Protein AF-A0A318ZBT2-F1 (afdb_monomer)

Solvent-accessible surface area (backbone atoms only — not comparable to full-atom values): 9844 Å² total; per-residue (Å²): 135,83,89,70,75,55,69,69,56,47,63,70,41,40,68,59,50,53,57,55,70,72,46,83,76,65,60,88,89,43,59,66,60,46,39,53,53,51,49,55,52,48,52,58,61,49,65,76,51,70,84,50,87,58,44,45,76,49,80,44,81,42,80,44,98,86,73,50,76,43,83,36,72,24,76,44,58,65,90,58,78,80,76,60,92,91,67,92,66,63,56,68,67,81,65,66,85,90,71,41,87,54,72,72,74,44,46,52,65,76,44,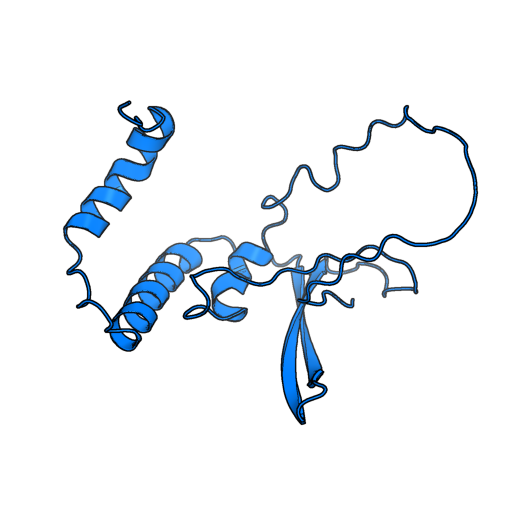44,75,75,80,52,65,63,82,82,68,67,78,71,95,78,76,80,76,90,79,83,79,95,72,87,84,88,82,90,73,80,34,63,36,59,118

Nearest PDB structures (foldseek):
  6z69-assembly1_A  TM=6.947E-01  e=4.193E-02  Pseudonocardia thermophila
  4j7a-assembly2_C  TM=6.556E-01  e=9.688E-02  uncultured bacterium
  5iq2-assembly2_C  TM=6.607E-01  e=1.175E-01  uncultured bacterium
  8cll-assembly1_F  TM=4.446E-01  e=3.139E+00  Homo sapiens
  1pu1-assembly1_A  TM=2.396E-01  e=8.116E-01  Methanothermobacter thermautotrophicus

Sequence (147 aa):
MHLRFDPEYAEAAGPIMERLAETPKPKVHDISARREGITYICESLFAELPTVPSVEKEEYEFQSYDGYTISIKRFFKKNSESPGPGRPAILHAHGRGMIQGTVDLYSKCLSIPDQYPDLFSGIPAGSRVSAPDSSRRLLCWVAVAIY

Radius of gyration: 20.21 Å; Cα contacts (8 Å, |Δi|>4): 108; chains: 1; bounding box: 57×39×52 Å

Structure (mmCIF, N/CA/C/O backbone):
data_AF-A0A318ZBT2-F1
#
_entry.id   AF-A0A318ZBT2-F1
#
loop_
_atom_site.group_PDB
_atom_site.id
_atom_site.type_symbol
_atom_site.label_atom_id
_atom_site.label_alt_id
_atom_site.label_comp_id
_atom_site.label_asym_id
_atom_site.label_entity_id
_atom_site.label_seq_id
_atom_site.pdbx_PDB_ins_code
_atom_site.Cartn_x
_atom_site.Cartn_y
_atom_site.Cartn_z
_atom_site.occupancy
_atom_site.B_iso_or_equiv
_atom_site.auth_seq_id
_atom_site.auth_comp_id
_atom_site.auth_asym_id
_atom_site.auth_atom_id
_atom_site.pdbx_PDB_model_num
ATOM 1 N N . MET A 1 1 ? -6.235 1.789 -34.540 1.00 45.19 1 MET A N 1
ATOM 2 C CA . MET A 1 1 ? -6.668 2.819 -33.573 1.00 45.19 1 MET A CA 1
ATOM 3 C C . MET A 1 1 ? -5.476 3.087 -32.664 1.00 45.19 1 MET A C 1
ATOM 5 O O . MET A 1 1 ? -5.112 2.199 -31.907 1.00 45.19 1 MET A O 1
ATOM 9 N N . HIS A 1 2 ? -4.774 4.210 -32.833 1.00 68.12 2 HIS A N 1
ATOM 10 C CA . HIS A 1 2 ? -3.609 4.516 -31.996 1.00 68.12 2 HIS A CA 1
ATOM 11 C C . HIS A 1 2 ? -4.092 5.270 -30.766 1.00 68.12 2 HIS A C 1
ATOM 13 O O . HIS A 1 2 ? -4.509 6.420 -30.879 1.00 68.12 2 HIS A O 1
ATOM 19 N N . LEU A 1 3 ? -4.066 4.603 -29.615 1.00 86.94 3 LEU A N 1
ATOM 20 C CA . LEU A 1 3 ? -4.229 5.278 -28.336 1.00 86.94 3 LEU A CA 1
ATOM 21 C C . LEU A 1 3 ? -3.044 6.238 -28.181 1.00 86.94 3 LEU A C 1
ATOM 23 O O . LEU A 1 3 ? -1.891 5.820 -28.303 1.00 86.94 3 LEU A O 1
ATOM 27 N N . ARG A 1 4 ? -3.335 7.525 -27.999 1.00 86.75 4 ARG A N 1
ATOM 28 C CA . ARG A 1 4 ? -2.338 8.554 -27.696 1.00 86.75 4 ARG A CA 1
ATOM 29 C C . ARG A 1 4 ? -2.514 8.965 -26.247 1.00 86.75 4 ARG A C 1
ATOM 31 O O . ARG A 1 4 ? -3.641 8.984 -25.754 1.00 86.75 4 ARG A O 1
ATOM 38 N N . PHE A 1 5 ? -1.405 9.274 -25.587 1.00 89.44 5 PHE A N 1
ATOM 39 C CA . PHE A 1 5 ? -1.472 9.926 -24.291 1.00 89.44 5 PHE A CA 1
ATOM 40 C C . PHE A 1 5 ? -2.113 11.301 -24.437 1.00 89.44 5 PHE A C 1
ATOM 42 O O . PHE A 1 5 ? -1.975 11.956 -25.475 1.00 89.44 5 PHE A O 1
ATOM 49 N N . ASP A 1 6 ? -2.803 11.711 -23.381 1.00 94.31 6 ASP A N 1
ATOM 50 C CA . ASP A 1 6 ? -3.150 13.108 -23.200 1.00 94.31 6 ASP A CA 1
ATOM 51 C C . ASP A 1 6 ? -1.854 13.955 -23.177 1.00 94.31 6 ASP A C 1
ATOM 53 O O . ASP A 1 6 ? -0.872 13.506 -22.574 1.00 94.31 6 ASP A O 1
ATOM 57 N N . PRO A 1 7 ? -1.795 15.116 -23.857 1.00 92.75 7 PRO A N 1
ATOM 58 C CA . PRO A 1 7 ? -0.576 15.919 -23.930 1.00 92.75 7 PRO A CA 1
ATOM 59 C C . PRO A 1 7 ? -0.045 16.370 -22.566 1.00 92.75 7 PRO A C 1
ATOM 61 O O . PRO A 1 7 ? 1.162 16.292 -22.347 1.00 92.75 7 PRO A O 1
ATOM 64 N N . GLU A 1 8 ? -0.923 16.777 -21.644 1.00 94.38 8 GLU A N 1
ATOM 65 C CA . GLU A 1 8 ? -0.522 17.232 -20.307 1.00 94.38 8 GLU A CA 1
ATOM 66 C C . GLU A 1 8 ? 0.022 16.057 -19.490 1.00 94.38 8 GLU A C 1
ATOM 68 O O . GLU A 1 8 ? 1.060 16.159 -18.834 1.00 94.38 8 GLU A O 1
ATOM 73 N N . TYR A 1 9 ? -0.628 14.893 -19.597 1.00 91.44 9 TYR A N 1
ATOM 74 C CA . TYR A 1 9 ? -0.115 13.667 -18.992 1.00 91.44 9 TYR A CA 1
ATOM 75 C C . TYR A 1 9 ? 1.247 13.268 -19.571 1.00 91.44 9 TYR A C 1
ATOM 77 O O . TYR A 1 9 ? 2.134 12.871 -18.821 1.00 91.44 9 TYR A O 1
ATOM 85 N N . ALA A 1 10 ? 1.425 13.348 -20.891 1.00 90.38 10 ALA A N 1
ATOM 86 C CA . ALA A 1 10 ? 2.670 12.964 -21.550 1.00 90.38 10 ALA A CA 1
ATOM 87 C C . ALA A 1 10 ? 3.847 13.847 -21.111 1.00 90.38 10 ALA A C 1
ATOM 89 O O . ALA A 1 10 ? 4.931 13.323 -20.858 1.00 90.38 10 ALA A O 1
ATOM 90 N N . GLU A 1 11 ? 3.622 15.156 -20.983 1.00 93.44 11 GLU A N 1
ATOM 91 C CA . GLU A 1 11 ? 4.615 16.106 -20.478 1.00 93.44 11 GLU A CA 1
ATOM 92 C C . GLU A 1 11 ? 4.967 15.817 -19.012 1.00 93.44 11 GLU A C 1
ATOM 94 O O . GLU A 1 11 ? 6.141 15.650 -18.678 1.00 93.44 11 GLU A O 1
ATOM 99 N N . ALA A 1 12 ? 3.960 15.654 -18.149 1.00 90.12 12 ALA A N 1
ATOM 100 C CA . ALA A 1 12 ? 4.171 15.396 -16.725 1.00 90.12 12 ALA A CA 1
ATOM 101 C C . ALA A 1 12 ? 4.811 14.022 -16.446 1.00 90.12 12 ALA A C 1
ATOM 103 O O . ALA A 1 12 ? 5.641 13.881 -15.547 1.00 90.12 12 ALA A O 1
ATOM 104 N N . ALA A 1 13 ? 4.432 12.992 -17.206 1.00 88.12 13 ALA A N 1
ATOM 105 C CA . ALA A 1 13 ? 4.922 11.630 -17.025 1.00 88.12 13 ALA A CA 1
ATOM 106 C C . ALA A 1 13 ? 6.264 11.370 -17.724 1.00 88.12 13 ALA A C 1
ATOM 108 O O . ALA A 1 13 ? 6.905 10.367 -17.408 1.00 88.12 13 ALA A O 1
ATOM 109 N N . GLY A 1 14 ? 6.698 12.240 -18.644 1.00 89.19 14 GLY A N 1
ATOM 110 C CA . GLY A 1 14 ? 7.926 12.088 -19.432 1.00 89.19 14 GLY A CA 1
ATOM 111 C C . GLY A 1 14 ? 9.149 11.686 -18.596 1.00 89.19 14 GLY A C 1
ATOM 112 O O . GLY A 1 14 ? 9.682 10.596 -18.821 1.00 89.19 14 GLY A O 1
ATOM 113 N N . PRO A 1 15 ? 9.527 12.458 -17.558 1.00 86.94 15 PRO A N 1
ATOM 114 C CA . PRO A 1 15 ? 10.686 12.139 -16.718 1.00 86.94 15 PRO A CA 1
ATOM 115 C C . PRO A 1 15 ? 10.576 10.781 -16.009 1.00 86.94 15 PRO A C 1
ATOM 117 O O . PRO A 1 15 ? 11.554 10.045 -15.866 1.00 86.94 15 PRO A O 1
ATOM 120 N N . ILE A 1 16 ? 9.367 10.417 -15.571 1.00 84.19 16 ILE A N 1
ATOM 121 C CA . ILE A 1 16 ? 9.111 9.132 -14.909 1.00 84.19 16 ILE A CA 1
ATOM 122 C C . ILE A 1 16 ? 9.230 7.990 -15.924 1.00 84.19 16 ILE A C 1
ATOM 124 O O . ILE A 1 16 ? 9.818 6.953 -15.620 1.00 84.19 16 ILE A O 1
ATOM 128 N N . MET A 1 17 ? 8.696 8.170 -17.134 1.00 86.00 17 MET A N 1
ATOM 129 C CA . MET A 1 17 ? 8.759 7.172 -18.200 1.00 86.00 17 MET A CA 1
ATOM 130 C C . MET A 1 17 ? 10.189 6.934 -18.688 1.00 86.00 17 MET A C 1
ATOM 132 O O . MET A 1 17 ? 10.554 5.778 -18.892 1.00 86.00 17 MET A O 1
ATOM 136 N N . GLU A 1 18 ? 11.004 7.983 -18.820 1.00 88.62 18 GLU A N 1
ATOM 137 C CA . GLU A 1 18 ? 12.428 7.869 -19.165 1.00 88.62 18 GLU A CA 1
ATOM 138 C C . GLU A 1 18 ? 13.181 7.045 -18.117 1.00 88.62 18 GLU A C 1
ATOM 140 O O . GLU A 1 18 ? 13.787 6.021 -18.441 1.00 88.62 18 GLU A O 1
ATOM 145 N N . ARG A 1 19 ? 13.029 7.391 -16.833 1.00 84.62 19 ARG A N 1
ATOM 146 C CA . ARG A 1 19 ? 13.654 6.646 -15.731 1.00 84.62 19 ARG A CA 1
ATOM 147 C C . ARG A 1 19 ? 13.196 5.183 -15.673 1.00 84.62 19 ARG A C 1
ATOM 149 O O . ARG A 1 19 ? 13.985 4.278 -15.390 1.00 84.62 19 ARG A O 1
ATOM 156 N N . LEU A 1 20 ? 11.916 4.920 -15.943 1.00 83.62 20 LEU A N 1
ATOM 157 C CA . LEU A 1 20 ? 11.379 3.558 -16.005 1.00 83.62 20 LEU A CA 1
ATOM 158 C C . LEU A 1 20 ? 11.891 2.777 -17.223 1.00 83.62 20 LEU A C 1
ATOM 160 O O . LEU A 1 20 ? 12.029 1.557 -17.131 1.00 83.62 20 LEU A O 1
ATOM 164 N N . ALA A 1 21 ? 12.171 3.442 -18.345 1.00 87.56 21 ALA A N 1
ATOM 165 C CA . ALA A 1 21 ? 12.722 2.806 -19.539 1.00 87.56 21 ALA A CA 1
ATOM 166 C C . ALA A 1 21 ? 14.169 2.333 -19.327 1.00 87.56 21 ALA A C 1
ATOM 168 O O . ALA A 1 21 ? 14.541 1.278 -19.840 1.00 87.56 21 ALA A O 1
ATOM 169 N N . GLU A 1 22 ? 14.949 3.070 -18.534 1.00 88.44 22 GL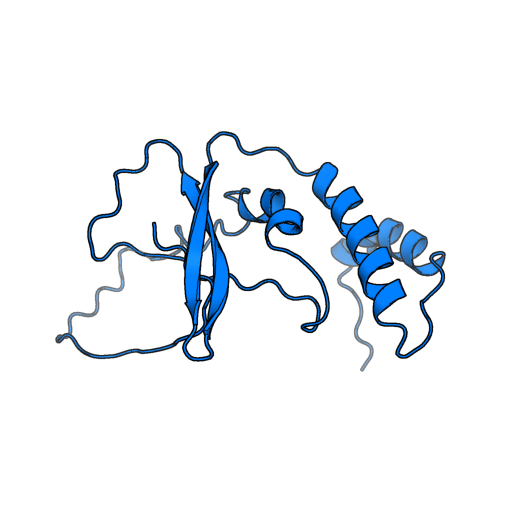U A N 1
ATOM 170 C CA . GLU A 1 22 ? 16.318 2.705 -18.144 1.00 88.44 22 GLU A CA 1
ATOM 171 C C . GLU A 1 22 ? 16.367 1.596 -17.085 1.00 88.44 22 GLU A C 1
ATOM 173 O O . GLU A 1 22 ? 17.366 0.888 -16.955 1.00 88.44 22 GLU A O 1
ATOM 178 N N . THR A 1 23 ? 15.281 1.416 -16.328 1.00 83.94 23 THR A N 1
ATOM 179 C CA . THR A 1 23 ? 15.222 0.417 -15.260 1.00 83.94 23 THR A CA 1
ATOM 180 C C . THR A 1 23 ? 15.148 -1.000 -15.851 1.00 83.94 23 THR A C 1
ATOM 182 O O . THR A 1 23 ? 14.207 -1.311 -16.592 1.00 83.94 23 THR A O 1
ATOM 185 N N . PRO A 1 24 ? 16.083 -1.910 -15.505 1.00 87.00 24 PRO A N 1
ATOM 186 C CA . PRO A 1 24 ? 16.042 -3.286 -15.979 1.00 87.00 24 PRO A CA 1
ATOM 187 C C . PRO A 1 24 ? 14.725 -3.966 -15.609 1.00 87.00 24 PRO A C 1
ATOM 189 O O . PRO A 1 24 ? 14.331 -4.028 -14.444 1.00 87.00 24 PRO A O 1
ATOM 192 N N . LYS A 1 25 ? 14.034 -4.507 -16.614 1.00 88.56 25 LYS A N 1
ATOM 193 C CA . LYS A 1 25 ? 12.778 -5.224 -16.394 1.00 88.56 25 LYS A CA 1
ATOM 194 C C . LYS A 1 25 ? 13.076 -6.592 -15.775 1.00 88.56 25 LYS A C 1
ATOM 196 O O . LYS A 1 25 ? 13.841 -7.357 -16.368 1.00 88.56 25 LYS A O 1
ATOM 201 N N . PRO A 1 26 ? 12.443 -6.949 -14.642 1.00 90.94 26 PRO A N 1
ATOM 202 C CA . PRO A 1 26 ? 12.542 -8.296 -14.101 1.00 90.94 26 PRO A CA 1
ATOM 203 C C . PRO A 1 26 ? 12.105 -9.338 -15.131 1.00 90.94 26 PRO A C 1
ATOM 205 O O . PRO A 1 26 ? 11.207 -9.084 -15.948 1.00 90.94 26 PRO A O 1
ATOM 208 N N . LYS A 1 27 ? 12.692 -10.537 -15.055 1.00 94.81 27 LYS A N 1
ATOM 209 C CA . LYS A 1 27 ? 12.302 -11.660 -15.914 1.00 94.81 27 LYS A CA 1
ATOM 210 C C . LYS A 1 27 ? 10.803 -11.953 -15.773 1.00 94.81 27 LYS A C 1
ATOM 212 O O . LYS A 1 27 ? 10.142 -11.612 -14.781 1.00 94.81 27 LYS A O 1
ATOM 217 N N . VAL A 1 28 ? 10.223 -12.557 -16.805 1.00 93.56 28 VAL A N 1
ATOM 218 C CA . VAL A 1 28 ? 8.838 -13.038 -16.729 1.00 93.56 28 VAL A CA 1
ATOM 219 C C . VAL A 1 28 ? 8.761 -14.083 -15.607 1.00 93.56 28 VAL A C 1
ATOM 221 O O . VAL A 1 28 ? 9.673 -14.891 -15.467 1.00 93.56 28 VAL A O 1
ATOM 224 N N . HIS A 1 29 ? 7.711 -14.018 -14.785 1.00 93.19 29 HIS A N 1
ATOM 225 C CA . HIS A 1 29 ? 7.499 -14.853 -13.588 1.00 93.19 29 HIS A CA 1
ATOM 226 C C . HIS A 1 29 ? 8.466 -14.649 -12.410 1.00 93.19 29 HIS A C 1
ATOM 228 O O . HIS A 1 29 ? 8.297 -15.301 -11.383 1.00 93.19 29 HIS A O 1
ATOM 234 N N . ASP A 1 30 ? 9.405 -13.705 -12.487 1.00 94.81 30 ASP A N 1
ATOM 235 C CA . ASP A 1 30 ? 10.200 -13.314 -11.320 1.00 94.81 30 ASP A CA 1
ATOM 236 C C . ASP A 1 30 ? 9.377 -12.395 -10.401 1.00 94.81 30 ASP A C 1
ATOM 238 O O . ASP A 1 30 ? 9.374 -11.170 -10.536 1.00 94.81 30 ASP A O 1
ATOM 242 N N . ILE A 1 31 ? 8.568 -13.006 -9.531 1.00 93.00 31 ILE A N 1
ATOM 243 C CA . ILE A 1 31 ? 7.639 -12.295 -8.640 1.00 93.00 31 ILE A CA 1
ATOM 244 C C . ILE A 1 31 ? 8.402 -11.573 -7.526 1.00 93.00 31 ILE A C 1
ATOM 246 O O . ILE A 1 31 ? 8.032 -10.453 -7.174 1.00 93.00 31 ILE A O 1
ATOM 250 N N . SER A 1 32 ? 9.466 -12.177 -6.995 1.00 94.06 32 SER A N 1
ATOM 251 C CA . SER A 1 32 ? 10.258 -11.596 -5.906 1.00 94.06 32 SER A CA 1
ATOM 252 C C . SER A 1 32 ? 10.941 -10.307 -6.349 1.00 94.06 32 SER A C 1
ATOM 254 O O . SER A 1 32 ? 10.708 -9.264 -5.741 1.00 94.06 32 SER A O 1
ATOM 256 N N . ALA A 1 33 ? 11.644 -10.326 -7.488 1.00 93.00 33 ALA A N 1
ATOM 257 C CA . ALA A 1 33 ? 12.287 -9.121 -8.009 1.00 93.00 33 ALA A CA 1
ATOM 258 C C . ALA A 1 33 ? 11.270 -8.013 -8.342 1.00 93.00 33 ALA A C 1
ATOM 260 O O . ALA A 1 33 ? 11.546 -6.827 -8.160 1.00 93.00 33 ALA A O 1
ATOM 261 N N . ARG A 1 34 ? 10.058 -8.375 -8.792 1.00 91.75 34 ARG A N 1
ATOM 262 C CA . ARG A 1 34 ? 8.967 -7.403 -9.002 1.00 91.75 34 ARG A CA 1
ATOM 263 C C . ARG A 1 34 ? 8.485 -6.794 -7.692 1.00 91.75 34 ARG A C 1
ATOM 265 O O . ARG A 1 34 ? 8.252 -5.589 -7.650 1.00 91.75 34 ARG A O 1
ATOM 272 N N . ARG A 1 35 ? 8.319 -7.609 -6.645 1.00 92.12 35 ARG A N 1
ATOM 273 C CA . ARG A 1 35 ? 7.901 -7.137 -5.319 1.00 92.12 35 ARG A CA 1
ATOM 274 C C . ARG A 1 35 ? 8.896 -6.135 -4.763 1.00 92.12 35 ARG A C 1
ATOM 276 O O . ARG A 1 35 ? 8.494 -5.041 -4.391 1.00 92.12 35 ARG A O 1
ATOM 283 N N . GLU A 1 36 ? 10.170 -6.495 -4.767 1.00 91.69 36 GLU A N 1
ATOM 284 C CA . GLU A 1 36 ? 11.251 -5.662 -4.242 1.00 91.69 36 GLU A CA 1
ATOM 285 C C . GLU A 1 36 ? 11.395 -4.365 -5.042 1.00 91.69 36 GLU A C 1
ATOM 287 O O . GLU A 1 36 ? 11.335 -3.277 -4.471 1.00 91.69 36 GLU A O 1
ATOM 292 N N . GLY A 1 37 ? 11.479 -4.465 -6.373 1.00 89.69 37 GLY A N 1
ATOM 293 C CA . GLY A 1 37 ? 11.659 -3.300 -7.237 1.00 89.69 37 GLY A CA 1
ATOM 294 C C . GLY A 1 37 ? 10.500 -2.306 -7.157 1.00 89.69 37 GLY A C 1
ATOM 295 O O . GLY A 1 37 ? 10.725 -1.102 -7.039 1.00 89.69 37 GLY A O 1
ATOM 296 N N . ILE A 1 38 ? 9.247 -2.781 -7.181 1.00 87.12 38 ILE A N 1
ATOM 297 C CA . ILE A 1 38 ? 8.093 -1.874 -7.100 1.00 87.12 38 ILE A CA 1
ATOM 298 C C . ILE A 1 38 ? 7.965 -1.275 -5.697 1.00 87.12 38 ILE A C 1
ATOM 300 O O . ILE A 1 38 ? 7.622 -0.098 -5.590 1.00 87.12 38 ILE A O 1
ATOM 304 N N . THR A 1 39 ? 8.240 -2.040 -4.636 1.00 90.38 39 THR A N 1
ATOM 305 C CA . THR A 1 39 ? 8.232 -1.509 -3.266 1.00 90.38 39 THR A CA 1
ATOM 306 C C . THR A 1 39 ? 9.261 -0.395 -3.115 1.00 90.38 39 THR A C 1
ATOM 308 O O . THR A 1 39 ? 8.873 0.693 -2.711 1.00 90.38 39 THR A O 1
ATOM 311 N N . TYR A 1 40 ? 10.501 -0.591 -3.571 1.00 89.81 40 TYR A N 1
ATOM 312 C CA . TYR A 1 40 ? 11.542 0.443 -3.542 1.00 89.81 40 TYR A CA 1
ATOM 313 C C . TYR A 1 40 ? 11.130 1.737 -4.269 1.00 89.81 40 TYR A C 1
ATOM 315 O O . TYR A 1 40 ? 11.300 2.847 -3.755 1.00 89.81 40 TYR A O 1
ATOM 323 N N . ILE A 1 41 ? 10.537 1.604 -5.462 1.00 85.19 41 ILE A N 1
ATOM 324 C CA . ILE A 1 41 ? 10.033 2.755 -6.225 1.00 85.19 41 ILE A CA 1
ATOM 325 C C . ILE A 1 41 ? 8.900 3.453 -5.460 1.00 85.19 41 ILE A C 1
ATOM 327 O 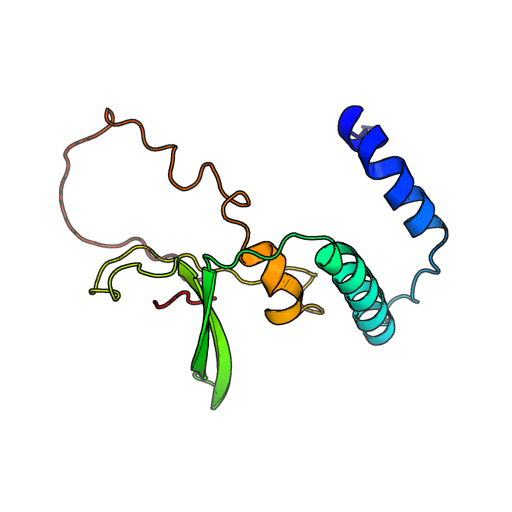O . ILE A 1 41 ? 8.897 4.677 -5.354 1.00 85.19 41 ILE A O 1
ATOM 331 N N . CYS A 1 42 ? 7.941 2.696 -4.919 1.00 85.06 42 CYS A N 1
ATOM 332 C CA . CYS A 1 42 ? 6.816 3.261 -4.174 1.00 85.06 42 CYS A CA 1
ATOM 333 C C . CYS A 1 42 ? 7.271 3.946 -2.884 1.00 85.06 42 CYS A C 1
ATOM 335 O O . CYS A 1 42 ? 6.795 5.035 -2.598 1.00 85.06 42 CYS A O 1
ATOM 337 N N . GLU A 1 43 ? 8.198 3.355 -2.130 1.00 89.25 43 GLU A N 1
ATOM 338 C CA . GLU A 1 43 ? 8.769 3.966 -0.926 1.00 89.25 43 GLU A CA 1
ATOM 339 C C . GLU A 1 43 ? 9.424 5.306 -1.251 1.00 89.25 43 GLU A C 1
ATOM 341 O O . GLU A 1 43 ? 9.164 6.292 -0.567 1.00 89.25 43 GLU A O 1
ATOM 346 N N . SER A 1 44 ? 10.198 5.362 -2.338 1.00 86.94 44 SER A N 1
ATOM 347 C CA . SER A 1 44 ? 10.848 6.594 -2.794 1.00 86.94 44 SER A CA 1
ATOM 348 C C . SER A 1 44 ? 9.822 7.669 -3.169 1.00 86.94 44 SER A C 1
ATOM 350 O O . SER A 1 44 ? 9.907 8.794 -2.689 1.00 86.94 44 SER A O 1
ATOM 352 N N . LEU A 1 45 ? 8.810 7.315 -3.970 1.00 83.75 45 LEU A N 1
ATOM 353 C CA . LEU A 1 45 ? 7.764 8.254 -4.395 1.00 83.75 45 LEU A CA 1
ATOM 354 C C . LEU A 1 45 ? 6.884 8.716 -3.225 1.00 83.75 45 LEU A C 1
ATOM 356 O O . LEU A 1 45 ? 6.507 9.880 -3.137 1.00 83.75 45 LEU A O 1
ATOM 360 N N . PHE A 1 46 ? 6.537 7.814 -2.308 1.00 84.44 46 PHE A N 1
ATOM 361 C CA . PHE A 1 46 ? 5.674 8.137 -1.175 1.00 84.44 46 PHE A CA 1
ATOM 362 C C . PHE A 1 46 ? 6.428 8.848 -0.051 1.00 84.44 46 PHE A C 1
ATOM 364 O O . PHE A 1 46 ? 5.803 9.547 0.747 1.00 84.44 46 PHE A O 1
ATOM 371 N N . ALA A 1 47 ? 7.757 8.742 0.011 1.00 86.81 47 ALA A N 1
ATOM 372 C CA . ALA A 1 47 ? 8.568 9.532 0.930 1.00 86.81 47 ALA A CA 1
ATOM 373 C C . ALA A 1 47 ? 8.367 11.040 0.710 1.00 86.81 47 ALA A C 1
ATOM 375 O O . 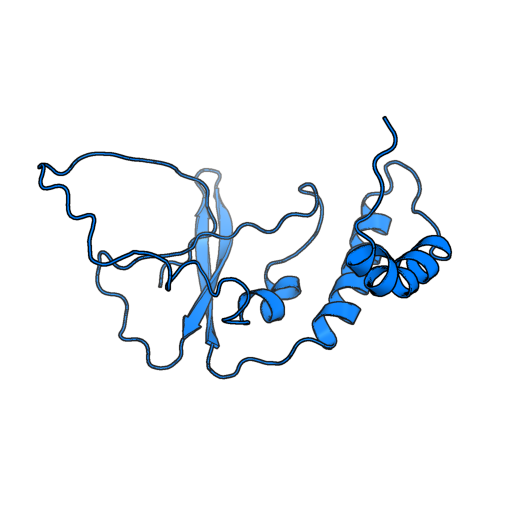ALA A 1 47 ? 8.290 11.773 1.697 1.00 86.81 47 ALA A O 1
ATOM 376 N N . GLU A 1 48 ? 8.184 11.465 -0.542 1.00 85.94 48 GLU A N 1
ATOM 377 C CA . GLU A 1 48 ? 7.968 12.862 -0.938 1.00 85.94 48 GLU A CA 1
ATOM 378 C C . GLU A 1 48 ? 6.563 13.385 -0.596 1.00 85.94 48 GLU A C 1
ATOM 380 O O . GLU A 1 48 ? 6.340 14.594 -0.560 1.00 85.94 48 GLU A O 1
ATOM 385 N N . LEU A 1 49 ? 5.610 12.495 -0.292 1.00 84.81 49 LEU A N 1
ATOM 386 C CA . LEU A 1 49 ? 4.267 12.907 0.105 1.00 84.81 49 LEU A CA 1
ATOM 387 C C . LEU A 1 49 ? 4.264 13.560 1.496 1.00 84.81 49 LEU A C 1
ATOM 389 O O . LEU A 1 49 ? 4.956 13.080 2.414 1.00 84.81 49 LEU A O 1
ATOM 393 N N . PRO A 1 50 ? 3.437 14.607 1.685 1.00 85.56 50 PRO A N 1
ATOM 394 C CA . PRO A 1 50 ? 3.342 15.311 2.951 1.00 85.56 50 PRO A CA 1
ATOM 395 C C . PRO A 1 50 ? 2.798 14.397 4.049 1.00 85.56 50 PRO A C 1
ATOM 397 O O . PRO A 1 50 ? 1.936 13.544 3.829 1.00 85.56 50 PRO A O 1
ATOM 400 N N . THR A 1 51 ? 3.279 14.608 5.270 1.00 86.38 51 THR A N 1
ATOM 401 C CA . THR A 1 51 ? 2.681 13.998 6.458 1.00 86.38 51 THR A CA 1
ATOM 402 C C . THR A 1 51 ? 1.424 14.774 6.841 1.00 86.38 51 THR A C 1
ATOM 404 O O . THR A 1 51 ? 1.446 16.002 6.886 1.00 86.38 51 THR A O 1
ATOM 407 N N . VAL A 1 52 ? 0.340 14.064 7.160 1.00 85.88 52 VAL A N 1
ATOM 408 C CA . VAL A 1 52 ? -0.945 14.665 7.545 1.00 85.88 52 VAL A CA 1
ATOM 409 C C . VAL A 1 52 ? -1.195 14.414 9.039 1.00 85.88 52 VAL A C 1
ATOM 411 O O . VAL A 1 52 ? -1.745 13.376 9.398 1.00 85.88 52 VAL A O 1
ATOM 414 N N . PRO A 1 53 ? -0.784 15.330 9.940 1.00 85.94 53 PRO A N 1
ATOM 415 C CA . PRO A 1 53 ? -0.862 15.116 11.392 1.00 85.94 53 PRO A CA 1
ATOM 416 C C . PRO A 1 53 ? -2.295 15.146 11.941 1.00 85.94 53 PRO A C 1
ATOM 418 O O . PRO A 1 53 ? -2.530 14.770 13.086 1.00 85.94 53 PRO A O 1
ATOM 421 N N . SER A 1 54 ? -3.256 15.611 11.141 1.00 83.25 54 SER A N 1
ATOM 422 C CA . SER A 1 54 ? -4.678 15.598 11.484 1.00 83.25 54 SER A CA 1
ATOM 423 C C . SER A 1 54 ? -5.325 14.222 11.314 1.00 83.25 54 SER A C 1
ATOM 425 O O . SER A 1 54 ? -6.492 14.083 11.673 1.00 83.25 54 SER A O 1
ATOM 427 N N . VAL A 1 55 ? -4.603 13.227 10.785 1.00 85.69 55 VAL A N 1
ATOM 428 C CA . VAL A 1 55 ? -5.073 11.846 10.638 1.00 85.69 55 VAL A CA 1
ATOM 429 C C . VAL A 1 55 ? -4.360 10.945 11.643 1.00 85.69 55 VAL A C 1
ATOM 431 O O . VAL A 1 55 ? -3.135 10.845 11.653 1.00 85.69 55 VAL A O 1
ATOM 434 N N . GLU A 1 56 ? -5.146 10.271 12.471 1.00 85.88 56 GLU A N 1
ATOM 435 C CA . GLU A 1 56 ? -4.706 9.230 13.392 1.00 85.88 56 GLU A CA 1
ATOM 436 C C . GLU A 1 56 ? -4.917 7.845 12.775 1.00 85.88 56 GLU A C 1
ATOM 438 O O . GLU A 1 56 ? -5.683 7.671 11.818 1.00 85.88 56 GLU A O 1
ATOM 443 N N . LYS A 1 57 ? -4.166 6.871 13.295 1.00 86.81 57 LYS A N 1
ATOM 444 C CA . LYS A 1 57 ? -4.104 5.510 12.771 1.00 86.81 57 LYS A CA 1
ATOM 445 C C . LYS A 1 57 ? -4.230 4.516 13.908 1.00 86.81 57 LYS A C 1
ATOM 447 O O . LYS A 1 57 ? -3.534 4.646 14.910 1.00 86.81 57 LYS A O 1
ATOM 452 N N . GLU A 1 58 ? -5.069 3.517 13.708 1.00 88.50 58 GLU A N 1
ATOM 453 C CA . GLU A 1 58 ? -5.261 2.404 14.635 1.00 88.50 58 GLU A CA 1
ATOM 454 C C . GLU A 1 58 ? -5.188 1.090 13.869 1.00 88.50 58 GLU A C 1
ATOM 456 O O . GLU A 1 58 ? -5.477 1.040 12.671 1.00 88.50 58 GLU A O 1
ATOM 461 N N . GLU A 1 59 ? -4.785 0.028 14.556 1.00 89.62 59 GLU A N 1
ATOM 462 C CA . GLU A 1 59 ? -4.687 -1.312 13.994 1.00 89.62 59 GLU A CA 1
ATOM 463 C C . GLU A 1 59 ? -5.636 -2.244 14.740 1.00 89.62 59 GLU A C 1
ATOM 465 O O . GLU A 1 59 ? -5.656 -2.284 15.970 1.00 89.62 59 GLU A O 1
ATOM 470 N N . TYR A 1 60 ? -6.433 -2.975 13.972 1.00 89.44 60 TYR A N 1
ATOM 471 C CA . TYR A 1 60 ? -7.372 -3.969 14.456 1.00 89.44 60 TYR A CA 1
ATOM 472 C C . TYR A 1 60 ? -6.999 -5.325 13.887 1.00 89.44 60 TYR A C 1
ATOM 474 O O . TYR A 1 60 ? -6.591 -5.445 12.731 1.00 89.44 60 TYR A O 1
ATOM 482 N N . GLU A 1 61 ? -7.218 -6.357 14.685 1.00 91.56 61 GLU A N 1
ATOM 483 C CA . GLU A 1 61 ? -7.089 -7.735 14.247 1.00 91.56 61 GLU A CA 1
ATOM 484 C C . GLU A 1 61 ? -8.475 -8.331 14.020 1.00 91.56 61 GLU A C 1
ATOM 486 O O . GLU A 1 61 ? -9.365 -8.242 14.868 1.00 91.56 61 GLU A O 1
ATOM 491 N N . PHE A 1 62 ? -8.661 -8.945 12.856 1.00 90.75 62 PHE A N 1
ATOM 492 C CA . PHE A 1 62 ? -9.883 -9.645 12.498 1.00 90.75 62 PHE A CA 1
ATOM 493 C C . PHE A 1 62 ? -9.589 -11.122 12.260 1.00 90.75 62 PHE A C 1
ATOM 495 O O . PHE A 1 62 ? -8.780 -11.478 11.403 1.00 90.75 62 PHE A O 1
ATOM 502 N N . GLN A 1 63 ? -10.284 -11.987 12.994 1.00 95.75 63 GLN A N 1
ATOM 503 C CA . GLN A 1 63 ? -10.202 -13.425 12.795 1.00 95.75 63 GLN A CA 1
ATOM 504 C C . GLN A 1 63 ? -11.082 -13.839 11.609 1.00 95.75 63 GLN A C 1
ATOM 506 O O . GLN A 1 63 ? -12.308 -13.759 11.673 1.00 95.75 63 GLN A O 1
ATOM 511 N N . SER A 1 64 ? -10.452 -14.297 10.529 1.00 89.75 64 SER A N 1
ATOM 512 C CA . SER A 1 64 ? -11.137 -14.810 9.342 1.00 89.75 64 SER A CA 1
ATOM 513 C C . SER A 1 64 ? -11.735 -16.203 9.583 1.00 89.75 64 SER A C 1
ATOM 515 O O . SER A 1 64 ? -11.324 -16.936 10.485 1.00 89.75 64 SER A O 1
ATOM 517 N N . TYR A 1 65 ? -12.705 -16.582 8.744 1.00 93.56 65 TYR A N 1
ATOM 518 C CA . TYR A 1 65 ? -13.422 -17.863 8.806 1.00 93.56 65 TYR A CA 1
ATOM 519 C C . TYR A 1 65 ? -12.523 -19.091 8.609 1.00 93.56 65 TYR A C 1
ATOM 521 O O . TYR A 1 65 ? -12.875 -20.184 9.041 1.00 93.56 65 TYR A O 1
ATOM 529 N N . ASP A 1 66 ? -11.377 -18.914 7.957 1.00 93.25 66 ASP A N 1
ATOM 530 C CA . ASP A 1 66 ? -10.357 -19.938 7.720 1.00 93.25 66 ASP A CA 1
ATOM 531 C C . ASP A 1 66 ? -9.300 -20.012 8.836 1.00 93.25 66 ASP A C 1
ATOM 533 O O . ASP A 1 66 ? -8.341 -20.773 8.731 1.00 93.25 66 ASP A O 1
ATOM 537 N N . GLY A 1 67 ? -9.474 -19.250 9.920 1.00 92.69 67 GLY A N 1
ATOM 538 C CA . GLY A 1 67 ? -8.566 -19.259 11.065 1.00 92.69 67 GLY A CA 1
ATOM 539 C C . GLY A 1 67 ? -7.331 -18.370 10.903 1.00 92.69 67 GLY A C 1
ATOM 540 O O . GLY A 1 67 ? -6.513 -18.315 11.820 1.00 92.69 67 GLY A O 1
ATOM 541 N N . TYR A 1 68 ? -7.208 -17.610 9.809 1.00 93.19 68 TYR A N 1
ATOM 542 C CA . TYR A 1 68 ? -6.150 -16.606 9.660 1.00 93.19 68 TYR A CA 1
ATOM 543 C C . TYR A 1 68 ? -6.535 -15.256 10.274 1.00 93.19 68 TYR A C 1
ATOM 545 O O . TYR A 1 68 ? -7.677 -14.806 10.165 1.00 93.19 68 TYR A O 1
ATOM 553 N N . THR A 1 69 ? -5.562 -14.586 10.889 1.00 91.75 69 THR A N 1
ATOM 554 C CA . THR A 1 69 ? -5.724 -13.218 11.394 1.00 91.75 69 THR A CA 1
ATOM 555 C C . THR A 1 69 ? -5.395 -12.216 10.296 1.00 91.75 69 THR A C 1
ATOM 557 O O . THR A 1 69 ? -4.321 -12.261 9.696 1.00 91.75 69 THR A O 1
ATOM 560 N N . ILE A 1 70 ? -6.318 -11.296 10.044 1.00 90.88 70 ILE A N 1
ATOM 561 C CA . ILE A 1 70 ? -6.166 -10.199 9.092 1.00 90.88 70 ILE A CA 1
ATOM 562 C C . ILE A 1 70 ? -5.954 -8.912 9.890 1.00 90.88 70 ILE A C 1
ATOM 564 O O . ILE A 1 70 ? -6.804 -8.541 10.698 1.00 90.88 70 ILE A O 1
ATOM 568 N N . SER A 1 71 ? -4.837 -8.224 9.643 1.00 92.19 71 SER A N 1
ATOM 569 C CA . SER A 1 71 ? -4.605 -6.872 10.164 1.00 92.19 71 SER A CA 1
ATOM 570 C C . SER A 1 71 ? -5.365 -5.847 9.321 1.00 92.19 71 SER A C 1
ATOM 572 O O . SER A 1 71 ? -5.312 -5.859 8.087 1.00 92.19 71 SER A O 1
ATOM 574 N N . ILE A 1 72 ? -6.085 -4.959 9.998 1.00 91.12 72 ILE A N 1
ATOM 575 C CA . ILE A 1 72 ? -6.881 -3.890 9.409 1.00 91.12 72 ILE A CA 1
ATOM 576 C C . ILE A 1 72 ? -6.400 -2.572 10.006 1.00 91.12 72 ILE A C 1
ATOM 578 O O . ILE A 1 72 ? -6.502 -2.362 11.212 1.00 91.12 72 ILE A O 1
ATOM 582 N N . LYS A 1 73 ? -5.911 -1.657 9.161 1.00 89.25 73 LYS A N 1
ATOM 583 C CA . LYS A 1 73 ? -5.519 -0.317 9.612 1.00 89.25 73 LYS A CA 1
ATOM 584 C C . LYS A 1 73 ? -6.615 0.687 9.321 1.00 89.25 73 LYS A C 1
ATOM 586 O O . LYS A 1 73 ? -7.020 0.878 8.173 1.00 89.25 73 LYS A O 1
ATOM 591 N N . ARG A 1 74 ? -7.058 1.351 10.374 1.00 87.19 74 ARG A N 1
ATOM 592 C CA . ARG A 1 74 ? -8.034 2.426 10.335 1.00 87.19 74 ARG A CA 1
ATOM 593 C C . ARG A 1 74 ? -7.307 3.762 10.270 1.00 87.19 74 ARG A C 1
ATOM 595 O O . ARG A 1 74 ? -6.351 3.982 11.004 1.00 87.19 74 ARG A O 1
ATOM 602 N N . PHE A 1 75 ? -7.811 4.664 9.436 1.00 87.19 75 PHE A N 1
ATOM 603 C CA . PHE A 1 75 ? -7.357 6.048 9.322 1.00 87.19 75 PHE A CA 1
ATOM 604 C C . PHE A 1 75 ? -8.540 6.971 9.614 1.00 87.19 75 PHE A C 1
ATOM 606 O O . PHE A 1 75 ? -9.613 6.798 9.033 1.00 87.19 75 PHE A O 1
ATOM 613 N N . PHE A 1 76 ? -8.378 7.938 10.513 1.00 83.94 76 PHE A N 1
ATOM 614 C CA . PHE A 1 76 ? -9.470 8.825 10.921 1.00 83.94 76 PHE A CA 1
ATOM 615 C C . PHE A 1 76 ? -8.967 10.209 11.316 1.00 83.94 76 PHE A C 1
ATOM 617 O O . PHE A 1 76 ? -7.808 10.385 11.672 1.00 83.94 76 PHE A O 1
ATOM 624 N N . LYS A 1 77 ? -9.837 11.220 11.238 1.00 84.25 77 LYS A N 1
ATOM 625 C CA . LYS A 1 77 ? -9.474 12.585 11.631 1.00 84.25 77 LYS A CA 1
ATOM 626 C C . LYS A 1 77 ? -9.401 12.700 13.152 1.00 84.25 77 LYS A C 1
ATOM 628 O O . LYS A 1 77 ? -10.323 12.292 13.853 1.00 84.25 77 LYS A O 1
ATOM 633 N N . LYS A 1 78 ? -8.348 13.340 13.650 1.00 78.62 78 LYS A N 1
ATOM 634 C CA . LYS A 1 78 ? -8.188 13.679 15.064 1.00 78.62 78 LYS A CA 1
ATOM 635 C C . LYS A 1 78 ? -9.387 14.492 15.560 1.00 78.62 78 LYS A C 1
ATOM 637 O O . LYS A 1 78 ? -9.886 15.363 14.848 1.00 78.62 78 LYS A O 1
ATOM 642 N N . ASN A 1 79 ? -9.826 14.225 16.789 1.00 74.62 79 ASN A N 1
ATOM 643 C CA . ASN A 1 79 ? -10.994 14.853 17.424 1.00 74.62 79 ASN A CA 1
ATOM 644 C C . ASN A 1 79 ? -12.335 14.607 16.707 1.00 74.62 79 ASN A C 1
ATOM 646 O O . ASN A 1 79 ? -13.312 15.297 16.998 1.00 74.62 79 ASN A O 1
ATOM 650 N N . SER A 1 80 ? -12.423 13.641 15.786 1.00 70.56 80 SER A N 1
ATOM 651 C CA . SER A 1 80 ? -13.734 13.155 15.359 1.00 70.56 80 SER A CA 1
ATOM 652 C C . SER A 1 80 ? -14.405 12.451 16.537 1.00 70.56 80 SER A C 1
ATOM 654 O O . SER A 1 80 ? -13.769 11.617 17.181 1.00 70.56 80 SER A O 1
ATOM 656 N N . GLU A 1 81 ? -15.671 12.769 16.817 1.00 61.59 81 GLU A N 1
ATOM 657 C CA . GLU A 1 81 ? -16.448 12.057 17.837 1.00 61.59 81 GLU A CA 1
ATOM 658 C C . GLU A 1 81 ? -16.360 10.540 17.632 1.00 61.59 81 GLU A C 1
ATOM 660 O O . GLU A 1 81 ? -16.425 10.059 16.494 1.00 61.59 81 GLU A O 1
ATOM 665 N N . SER A 1 82 ? -16.244 9.814 18.748 1.00 56.41 82 SER A N 1
ATOM 666 C CA . SER A 1 82 ? -16.199 8.353 18.779 1.00 56.41 82 SER A CA 1
ATOM 667 C C . SER A 1 82 ? -17.355 7.768 17.953 1.00 56.41 82 SER A C 1
ATOM 669 O O . SER A 1 82 ? -18.473 8.299 17.989 1.00 56.41 82 SER A O 1
ATOM 671 N N . PRO A 1 83 ? -17.115 6.722 17.155 1.00 58.28 83 PRO A N 1
ATOM 672 C CA . PRO A 1 83 ? -18.121 6.195 16.246 1.00 58.28 83 PRO A CA 1
ATOM 673 C C . PRO A 1 83 ? -19.315 5.589 16.971 1.00 58.28 83 PRO A C 1
ATOM 675 O O . PRO A 1 83 ? -19.295 4.460 17.454 1.00 58.28 83 PRO A O 1
ATOM 678 N N . GLY A 1 84 ? -20.414 6.331 16.978 1.00 56.59 84 GLY A N 1
ATOM 679 C CA . GLY A 1 84 ? -21.717 5.732 17.207 1.00 56.59 84 GLY A CA 1
ATOM 680 C C . GLY A 1 84 ? -22.080 4.762 16.068 1.00 56.59 84 GLY A C 1
ATOM 681 O O . GLY A 1 84 ? -21.615 4.937 14.933 1.00 56.59 84 GLY A O 1
ATOM 682 N N . PRO A 1 85 ? -22.943 3.768 16.329 1.00 66.69 85 PRO A N 1
ATOM 683 C CA . PRO A 1 85 ? -23.504 2.912 15.288 1.00 66.69 85 PRO A CA 1
ATOM 684 C C . PRO A 1 85 ? -24.107 3.735 14.135 1.00 66.69 85 PRO A C 1
ATOM 686 O O . PRO A 1 85 ? -24.788 4.731 14.371 1.00 66.69 85 PRO A O 1
ATOM 689 N N . GLY A 1 86 ? -23.890 3.303 12.886 1.00 69.81 86 GLY A N 1
ATOM 690 C CA . GLY A 1 86 ? -24.549 3.880 11.703 1.00 69.81 86 GLY A CA 1
ATOM 691 C C . GLY A 1 86 ? -23.807 5.015 10.984 1.00 69.81 86 GLY A C 1
ATOM 692 O O . GLY A 1 86 ? -24.400 5.663 10.123 1.00 69.81 86 GLY A O 1
ATOM 693 N N . ARG A 1 87 ? -22.529 5.267 11.295 1.00 70.81 87 ARG A N 1
ATOM 694 C CA . ARG A 1 87 ? -21.703 6.251 10.569 1.00 70.81 87 ARG A CA 1
ATOM 695 C C . ARG A 1 87 ? -21.069 5.676 9.286 1.00 70.81 87 ARG A C 1
ATOM 697 O O . ARG A 1 87 ? -20.798 4.476 9.234 1.00 70.81 87 ARG A O 1
ATOM 704 N N . PRO A 1 88 ? -20.834 6.506 8.249 1.00 78.56 88 PRO A N 1
ATOM 705 C CA . PRO A 1 88 ? -20.306 6.050 6.963 1.00 78.56 88 PRO A CA 1
ATOM 706 C C . PRO A 1 88 ? -18.819 5.687 7.032 1.00 78.56 88 PRO A C 1
ATOM 708 O O . PRO A 1 88 ? -18.013 6.442 7.556 1.00 78.56 88 PRO A O 1
ATOM 711 N N . ALA A 1 89 ? -18.437 4.574 6.418 1.00 76.38 89 ALA A N 1
ATOM 712 C CA . ALA A 1 89 ? -17.058 4.096 6.383 1.00 76.38 89 ALA A CA 1
ATOM 713 C C . ALA A 1 89 ? -16.601 3.800 4.952 1.00 76.38 89 ALA A C 1
ATOM 715 O O . ALA A 1 89 ? -17.412 3.419 4.106 1.00 76.38 89 ALA A O 1
ATOM 716 N N . ILE A 1 90 ? -15.294 3.943 4.701 1.00 82.00 90 ILE A N 1
ATOM 717 C CA . ILE A 1 90 ? -14.664 3.590 3.423 1.00 82.00 90 ILE A CA 1
ATOM 718 C C . ILE A 1 90 ? -13.812 2.342 3.595 1.00 82.00 90 ILE A C 1
ATOM 720 O O . ILE A 1 90 ? -13.082 2.177 4.567 1.00 82.00 90 ILE A O 1
ATOM 724 N N . LEU A 1 91 ? -13.922 1.476 2.598 1.00 81.38 91 LEU A N 1
ATOM 725 C CA . LEU A 1 91 ? -13.366 0.145 2.576 1.00 81.38 91 LEU A CA 1
ATOM 726 C C . LEU A 1 91 ? -12.308 0.075 1.465 1.00 81.38 91 LEU A C 1
ATOM 728 O O . LEU A 1 91 ? -12.669 -0.072 0.302 1.00 81.38 91 LEU A O 1
ATOM 732 N N . HIS A 1 92 ? -11.019 0.254 1.785 1.00 82.19 92 HIS A N 1
ATOM 733 C CA . HIS A 1 92 ? -9.942 0.302 0.778 1.00 82.19 92 HIS A CA 1
ATOM 734 C C . HIS A 1 92 ? -8.979 -0.902 0.767 1.00 82.19 92 HIS A C 1
ATOM 736 O O . HIS A 1 92 ? -8.097 -1.015 1.617 1.00 82.19 92 HIS A O 1
ATOM 742 N N . ALA A 1 93 ? -9.076 -1.754 -0.256 1.00 85.25 93 ALA A N 1
ATOM 743 C CA . ALA A 1 93 ? -8.055 -2.755 -0.562 1.00 85.25 93 ALA A CA 1
ATOM 744 C C . ALA A 1 93 ? -7.086 -2.208 -1.620 1.00 85.25 93 ALA A C 1
ATOM 746 O O . ALA A 1 93 ? -7.514 -1.752 -2.684 1.00 85.25 93 ALA A O 1
ATOM 747 N N . HIS A 1 94 ? -5.781 -2.258 -1.347 1.00 84.25 94 HIS A N 1
ATOM 748 C CA . HIS A 1 94 ? -4.792 -1.754 -2.297 1.00 84.25 94 HIS A CA 1
ATOM 749 C C . HIS A 1 94 ? -4.693 -2.647 -3.545 1.00 84.25 94 HIS A C 1
ATOM 751 O O . HIS A 1 94 ? -4.918 -3.856 -3.501 1.00 84.25 94 HIS A O 1
ATOM 757 N N . GLY A 1 95 ? -4.326 -2.040 -4.677 1.00 81.69 95 GLY A N 1
ATOM 758 C CA . GLY A 1 95 ? -4.110 -2.747 -5.942 1.00 81.69 95 GLY A CA 1
ATOM 759 C C . GLY A 1 95 ? -2.759 -3.474 -6.015 1.00 81.69 95 GLY A C 1
ATOM 760 O O . GLY A 1 95 ? -2.229 -3.918 -5.002 1.00 81.69 95 GLY A O 1
ATOM 761 N N . ARG A 1 96 ? -2.179 -3.522 -7.231 1.00 82.75 96 ARG A N 1
ATOM 762 C CA . ARG A 1 96 ? -0.894 -4.176 -7.615 1.00 82.75 96 ARG A CA 1
ATOM 763 C C . ARG A 1 96 ? -0.973 -5.652 -8.012 1.00 82.75 96 ARG A C 1
ATOM 765 O O . ARG A 1 96 ? -0.014 -6.406 -7.860 1.00 82.75 96 ARG A O 1
ATOM 772 N N . GLY A 1 97 ? -2.103 -6.056 -8.591 1.00 83.69 97 GLY A N 1
ATOM 773 C CA . GLY A 1 97 ? -2.229 -7.369 -9.230 1.00 83.69 97 GLY A CA 1
ATOM 774 C C . GLY A 1 97 ? -2.164 -8.533 -8.244 1.00 83.69 97 GLY A C 1
ATOM 775 O O . GLY A 1 97 ? -1.699 -9.604 -8.612 1.00 83.69 97 GLY A O 1
ATOM 776 N N . MET A 1 98 ? -2.596 -8.307 -6.997 1.00 85.38 98 MET A N 1
ATOM 777 C CA . MET A 1 98 ? -2.669 -9.311 -5.926 1.00 85.38 98 MET A CA 1
ATOM 778 C C . MET A 1 98 ? -1.324 -9.932 -5.526 1.00 85.38 98 MET A C 1
ATOM 780 O O . MET A 1 98 ? -1.291 -10.949 -4.838 1.00 85.38 98 MET A O 1
ATOM 784 N N . ILE A 1 99 ? -0.204 -9.332 -5.940 1.00 85.62 99 ILE A N 1
ATOM 785 C CA . ILE A 1 99 ? 1.128 -9.853 -5.635 1.00 85.62 99 ILE A CA 1
ATOM 786 C C . ILE A 1 99 ? 1.983 -8.897 -4.812 1.00 85.62 99 ILE A C 1
ATOM 788 O O . ILE A 1 99 ? 3.052 -9.321 -4.407 1.00 85.62 99 ILE A O 1
ATOM 792 N N . GLN A 1 100 ? 1.604 -7.641 -4.580 1.00 85.88 100 GLN A N 1
ATOM 793 C CA . GLN A 1 100 ? 2.525 -6.652 -4.007 1.00 85.88 100 GLN A CA 1
ATOM 794 C C . GLN A 1 100 ? 1.788 -5.552 -3.236 1.00 85.88 100 GLN A C 1
ATOM 796 O O . GLN A 1 100 ? 0.622 -5.278 -3.504 1.00 85.88 100 GLN A O 1
ATOM 801 N N . GLY A 1 101 ? 2.498 -4.912 -2.306 1.00 84.25 101 GLY A N 1
ATOM 802 C CA . GLY A 1 101 ? 1.995 -3.817 -1.481 1.00 84.25 101 GLY A CA 1
ATOM 803 C C . GLY A 1 101 ? 1.647 -4.249 -0.058 1.00 84.25 101 GLY A C 1
ATOM 804 O O . GLY A 1 101 ? 1.386 -5.420 0.207 1.00 84.25 101 GLY A O 1
ATOM 805 N N . THR A 1 102 ? 1.678 -3.278 0.850 1.00 88.75 102 THR A N 1
ATOM 806 C CA . THR A 1 102 ? 1.207 -3.390 2.234 1.00 88.75 102 THR A CA 1
ATOM 807 C C . THR A 1 102 ? 0.444 -2.117 2.585 1.00 88.75 102 THR A C 1
ATOM 809 O O . THR A 1 102 ? 0.670 -1.070 1.975 1.00 88.75 102 THR A O 1
ATOM 812 N N . VAL A 1 103 ? -0.444 -2.167 3.581 1.00 88.75 103 VAL A N 1
ATOM 813 C CA . VAL A 1 103 ? -1.177 -0.965 4.023 1.00 88.75 103 VAL A CA 1
ATOM 814 C C . VAL A 1 103 ? -0.216 0.128 4.510 1.00 88.75 103 VAL A C 1
ATOM 816 O O . VAL A 1 103 ? -0.455 1.311 4.275 1.00 88.75 103 VAL A O 1
ATOM 819 N N . ASP A 1 104 ? 0.912 -0.261 5.108 1.00 89.25 104 ASP A N 1
ATOM 820 C CA . ASP A 1 104 ? 1.940 0.676 5.568 1.00 89.25 104 ASP A CA 1
ATOM 821 C C . ASP A 1 104 ? 2.615 1.432 4.429 1.00 89.25 104 ASP A C 1
ATOM 823 O O . ASP A 1 104 ? 2.802 2.645 4.534 1.00 89.25 104 ASP A O 1
ATOM 827 N N . LEU A 1 105 ? 2.887 0.758 3.308 1.00 86.44 105 LEU A N 1
ATOM 828 C CA . LEU A 1 105 ? 3.431 1.405 2.116 1.00 86.44 105 LEU A CA 1
ATOM 829 C C . LEU A 1 105 ? 2.512 2.541 1.639 1.00 86.44 105 LEU A C 1
ATOM 831 O O . LEU A 1 105 ? 2.981 3.621 1.299 1.00 86.44 105 LEU A O 1
ATOM 835 N N . TYR A 1 106 ? 1.194 2.332 1.674 1.00 86.44 106 TYR A N 1
ATOM 836 C CA . TYR A 1 106 ? 0.201 3.319 1.234 1.00 86.44 106 TYR A CA 1
ATOM 837 C C . TYR A 1 106 ? -0.230 4.306 2.324 1.00 86.44 106 TYR A C 1
ATOM 839 O O . TYR A 1 106 ? -1.032 5.201 2.062 1.00 86.44 106 TYR A O 1
ATOM 847 N N . SER A 1 107 ? 0.307 4.187 3.537 1.00 87.31 107 SER A N 1
ATOM 848 C CA . SER A 1 107 ? -0.174 4.905 4.718 1.00 87.31 107 SER A CA 1
ATOM 849 C C . SER A 1 107 ? -0.164 6.427 4.542 1.00 87.31 107 SER A C 1
ATOM 851 O O . SER A 1 107 ? -1.085 7.107 4.994 1.00 87.31 107 SER A O 1
ATOM 853 N N . LYS A 1 108 ? 0.846 6.979 3.855 1.00 86.31 108 LYS A N 1
ATOM 854 C CA . LYS A 1 108 ? 0.903 8.413 3.531 1.00 86.31 108 LYS A CA 1
ATOM 855 C C . LYS A 1 108 ? -0.157 8.814 2.510 1.00 86.31 108 LYS A C 1
ATOM 857 O O . LYS A 1 108 ? -0.891 9.757 2.773 1.00 86.31 108 LYS A O 1
ATOM 862 N N . CYS A 1 109 ? -0.283 8.074 1.407 1.00 82.75 109 CYS A N 1
ATOM 863 C CA . CYS A 1 109 ? -1.311 8.315 0.392 1.00 82.75 109 CYS A CA 1
ATOM 864 C C . CYS A 1 109 ? -2.710 8.342 1.010 1.00 82.75 109 CYS A C 1
ATOM 866 O O . CYS A 1 109 ? -3.426 9.325 0.863 1.00 82.75 109 CYS A O 1
ATOM 868 N N . LEU A 1 110 ? -3.041 7.306 1.784 1.00 85.06 110 LEU A N 1
ATOM 869 C CA . LEU A 1 110 ? -4.353 7.137 2.413 1.00 85.06 110 LEU A CA 1
ATOM 870 C C . LEU A 1 110 ? -4.663 8.196 3.480 1.00 85.06 110 LEU A C 1
ATOM 872 O O . LEU A 1 110 ? -5.818 8.360 3.859 1.00 85.06 110 LEU A O 1
ATOM 876 N N . SER A 1 111 ? -3.648 8.914 3.967 1.00 84.00 111 SER A N 1
ATOM 877 C CA . SER A 1 111 ? -3.833 9.998 4.934 1.00 84.00 111 SER A CA 1
ATOM 878 C C . SER A 1 111 ? -4.122 11.348 4.267 1.00 84.00 111 SER A C 1
ATOM 880 O O . SER A 1 111 ? -4.490 12.286 4.971 1.00 84.00 111 SER A O 1
ATOM 882 N N . ILE A 1 112 ? -3.949 11.482 2.945 1.00 77.25 112 ILE A N 1
ATOM 883 C CA . ILE A 1 112 ? -4.166 12.747 2.232 1.00 77.25 112 ILE A CA 1
ATOM 884 C C . ILE A 1 112 ? -5.676 12.966 2.046 1.00 77.25 112 ILE A C 1
ATOM 886 O O . ILE A 1 112 ? -6.315 12.196 1.327 1.00 77.25 112 ILE A O 1
ATOM 890 N N . PRO A 1 113 ? -6.265 14.018 2.650 1.00 58.19 113 PRO A N 1
ATOM 891 C CA . PRO A 1 113 ? -7.706 14.277 2.565 1.00 58.19 113 PRO A CA 1
ATOM 892 C C . PRO A 1 113 ? -8.187 14.503 1.124 1.00 58.19 113 PRO A C 1
ATOM 894 O O . PRO A 1 113 ? -9.299 14.115 0.773 1.00 58.19 113 PRO A O 1
ATOM 897 N N . ASP A 1 114 ? -7.315 15.078 0.293 1.00 50.78 114 ASP A N 1
ATOM 898 C CA . ASP A 1 114 ? -7.586 15.466 -1.093 1.00 50.78 114 ASP A CA 1
ATOM 899 C C . ASP A 1 114 ? -7.399 14.323 -2.103 1.00 50.78 114 ASP A C 1
ATOM 901 O O . ASP A 1 114 ? -7.479 14.553 -3.305 1.00 50.78 114 ASP A O 1
ATOM 905 N N . GLN A 1 115 ? -7.174 13.075 -1.664 1.00 48.00 115 GLN A N 1
ATOM 906 C CA . GLN A 1 115 ? -7.308 11.933 -2.581 1.00 48.00 115 GLN A CA 1
ATOM 907 C C . GLN A 1 115 ? -8.771 11.688 -2.993 1.00 48.00 115 GLN A C 1
ATOM 909 O O . GLN A 1 115 ? -9.010 11.003 -3.985 1.00 48.00 115 GLN A O 1
ATOM 914 N N . TYR A 1 116 ? -9.741 12.269 -2.271 1.00 47.94 116 TYR A N 1
ATOM 915 C CA . TYR A 1 116 ? -11.173 12.140 -2.555 1.00 47.94 116 TYR A CA 1
ATOM 916 C C . TYR A 1 116 ? -11.959 13.442 -2.271 1.00 47.94 116 TYR A C 1
ATOM 918 O O . TYR A 1 116 ? -12.873 13.431 -1.441 1.00 47.94 116 TYR A O 1
ATOM 926 N N . PRO A 1 117 ? -11.655 14.572 -2.938 1.00 39.44 117 PRO A N 1
ATOM 927 C CA . PRO A 1 117 ? -12.334 15.845 -2.674 1.00 39.44 117 PRO A CA 1
ATOM 928 C C . PRO A 1 117 ? -13.834 15.789 -3.027 1.00 39.44 117 PRO A C 1
ATOM 930 O O . PRO A 1 117 ? -14.648 16.470 -2.399 1.00 39.44 117 PRO A O 1
ATOM 933 N N . ASP A 1 118 ? -14.217 14.903 -3.954 1.00 40.66 118 ASP A N 1
ATOM 934 C CA . ASP A 1 118 ? -15.575 14.803 -4.505 1.00 40.66 118 ASP A CA 1
ATOM 935 C C . ASP A 1 118 ? -16.469 13.744 -3.838 1.00 40.66 118 ASP A C 1
ATOM 937 O O . ASP A 1 118 ? -17.671 13.696 -4.098 1.00 40.66 118 ASP A O 1
ATOM 941 N N . LEU A 1 119 ? -15.942 12.911 -2.930 1.00 42.06 119 LEU A N 1
ATOM 942 C CA . LEU A 1 119 ? -16.766 11.897 -2.246 1.00 42.06 119 LEU A CA 1
ATOM 943 C C . LEU A 1 119 ? -17.638 12.485 -1.123 1.00 42.06 119 LEU A C 1
ATOM 945 O O . LEU A 1 119 ? -18.581 11.838 -0.673 1.00 42.06 119 LEU A O 1
ATOM 949 N N . PHE A 1 120 ? -17.336 13.710 -0.680 1.00 38.09 120 PHE A N 1
ATOM 950 C CA . PHE A 1 120 ? -18.059 14.398 0.395 1.00 38.09 120 PHE A CA 1
ATOM 951 C C . PHE A 1 120 ? -18.678 15.744 -0.017 1.00 38.09 120 PHE A C 1
ATOM 953 O O . PHE A 1 120 ? -19.402 16.335 0.780 1.00 38.09 120 PHE A O 1
ATOM 960 N N . SER A 1 121 ? -18.439 16.229 -1.239 1.00 34.25 121 SER A N 1
ATOM 961 C CA . SER A 1 121 ? -18.890 17.555 -1.698 1.00 34.25 121 SER A CA 1
ATOM 962 C C . SER A 1 121 ? -19.957 17.517 -2.809 1.00 34.25 121 SER A C 1
ATOM 964 O O . SER A 1 121 ? -20.487 18.560 -3.183 1.00 34.25 121 SER A O 1
ATOM 966 N N . GLY A 1 122 ? -20.339 16.329 -3.297 1.00 34.12 122 GLY A N 1
ATOM 967 C CA . GLY A 1 122 ? -21.146 16.167 -4.514 1.00 34.12 122 GLY A CA 1
ATOM 968 C C . GLY A 1 122 ? -22.620 15.755 -4.372 1.00 34.12 122 GLY A C 1
ATOM 969 O O . GLY A 1 122 ? -23.187 15.310 -5.367 1.00 34.12 122 GLY A O 1
ATOM 970 N N . ILE A 1 123 ? -23.276 15.862 -3.206 1.00 36.78 123 ILE A N 1
ATOM 971 C CA . ILE A 1 123 ? -24.740 15.644 -3.129 1.00 36.78 123 ILE A CA 1
ATOM 972 C C . ILE A 1 123 ? -25.459 16.999 -3.217 1.00 36.78 123 ILE A C 1
ATOM 974 O O . ILE A 1 123 ? -25.486 17.730 -2.223 1.00 36.78 123 ILE A O 1
ATOM 978 N N . PRO A 1 124 ? -26.076 17.364 -4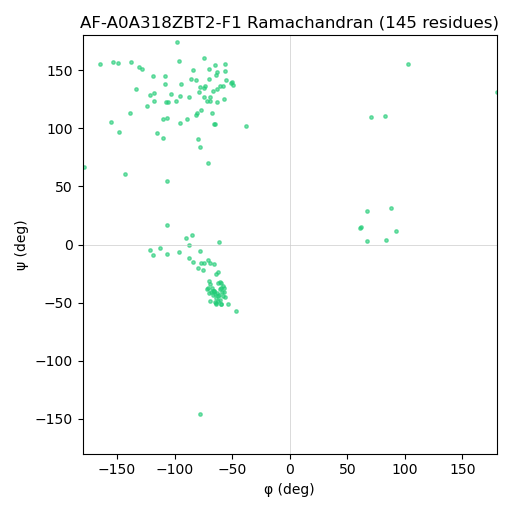.359 1.00 30.09 124 PRO A N 1
ATOM 979 C CA . PRO A 1 124 ? -26.910 18.555 -4.421 1.00 30.09 124 PRO A CA 1
ATOM 980 C C . PRO A 1 124 ? -28.110 18.392 -3.481 1.00 30.09 124 PRO A C 1
ATOM 982 O O . PRO A 1 124 ? -28.805 17.376 -3.500 1.00 30.09 124 PRO A O 1
ATOM 985 N N . ALA A 1 125 ? -28.400 19.423 -2.685 1.00 38.44 125 ALA A N 1
ATOM 986 C CA . ALA A 1 125 ? -29.474 19.444 -1.683 1.00 38.44 125 ALA A CA 1
ATOM 987 C C . ALA A 1 125 ? -30.910 19.270 -2.247 1.00 38.44 125 ALA A C 1
ATOM 989 O O . ALA A 1 125 ? -31.877 19.321 -1.489 1.00 38.44 125 ALA A O 1
ATOM 990 N N . GLY A 1 126 ? -31.067 19.073 -3.562 1.00 30.86 126 GLY A N 1
ATOM 991 C CA . GLY A 1 126 ? -32.336 19.174 -4.286 1.00 30.86 126 GLY A CA 1
ATOM 992 C C . GLY A 1 126 ? -32.985 17.869 -4.757 1.00 30.86 126 GLY A C 1
ATOM 993 O O . GLY A 1 126 ? -34.123 17.919 -5.205 1.00 30.86 126 GLY A O 1
ATOM 994 N N . SER A 1 127 ? -32.345 16.700 -4.655 1.00 29.33 127 SER A N 1
ATOM 995 C CA . SER A 1 127 ? -32.948 15.434 -5.117 1.00 29.33 127 SER A CA 1
ATOM 996 C C . SER A 1 127 ? -33.402 14.551 -3.954 1.00 29.33 127 SER A C 1
ATOM 998 O O . SER A 1 127 ? -33.018 13.387 -3.843 1.00 29.33 127 SER A O 1
ATOM 1000 N N . ARG A 1 128 ? -34.234 15.101 -3.062 1.00 33.06 128 ARG A N 1
ATOM 1001 C CA . ARG A 1 128 ? -35.049 14.284 -2.154 1.00 33.06 128 ARG A CA 1
ATOM 1002 C C . ARG A 1 128 ? -36.262 13.790 -2.934 1.00 33.06 128 AR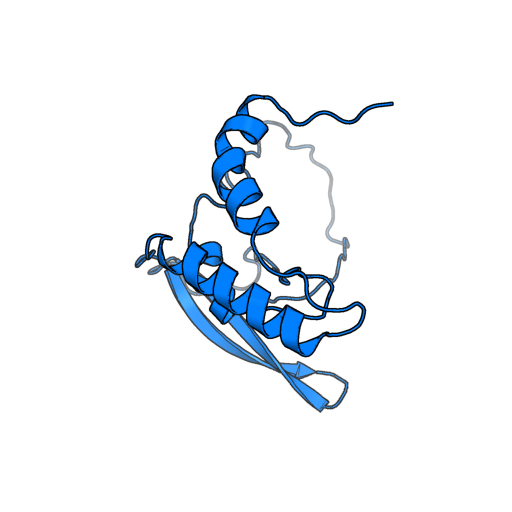G A C 1
ATOM 1004 O O . ARG A 1 128 ? -37.288 14.460 -2.976 1.00 33.06 128 ARG A O 1
ATOM 1011 N N . VAL A 1 129 ? -36.143 12.617 -3.551 1.00 27.84 129 VAL A N 1
ATOM 1012 C CA . VAL A 1 129 ? -37.328 11.841 -3.924 1.00 27.84 129 VAL A CA 1
ATOM 1013 C C . VAL A 1 129 ? -37.765 11.093 -2.672 1.00 27.84 129 VAL A C 1
ATOM 1015 O O . VAL A 1 129 ? -37.060 10.222 -2.168 1.00 27.84 129 VAL A O 1
ATOM 1018 N N . SER A 1 130 ? -38.913 11.487 -2.136 1.00 36.50 130 SER A N 1
ATOM 1019 C CA . SER A 1 130 ? -39.602 10.772 -1.071 1.00 36.50 130 SER A CA 1
ATOM 1020 C C . SER A 1 130 ? -40.111 9.432 -1.599 1.00 36.50 130 SER A C 1
ATOM 1022 O O . SER A 1 130 ? -41.020 9.429 -2.426 1.00 36.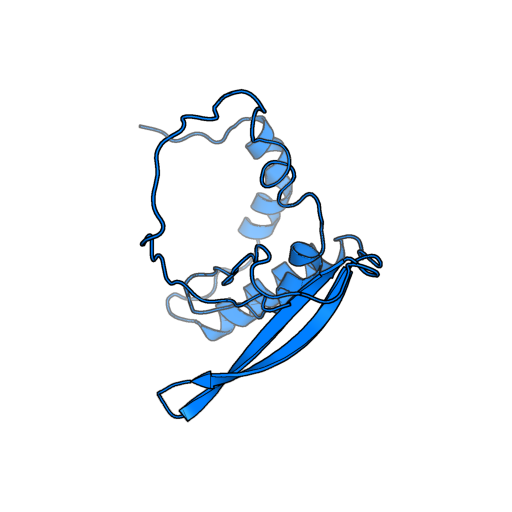50 130 SER A O 1
ATOM 1024 N N . ALA A 1 131 ? -39.574 8.315 -1.110 1.00 26.61 131 ALA A N 1
ATOM 1025 C CA . ALA A 1 131 ? -40.272 7.029 -1.072 1.00 26.61 131 ALA A CA 1
ATOM 1026 C C . ALA A 1 131 ? -39.555 6.047 -0.122 1.00 26.61 131 ALA A C 1
ATOM 1028 O O . ALA A 1 131 ? -38.374 6.237 0.169 1.00 26.61 131 ALA A O 1
ATOM 1029 N N . PRO A 1 132 ? -40.284 5.055 0.413 1.00 34.41 132 PRO A N 1
ATOM 1030 C CA . PRO A 1 132 ? -40.104 4.551 1.763 1.00 34.41 132 PRO A CA 1
ATOM 1031 C C . PRO A 1 132 ? -39.256 3.279 1.827 1.00 34.41 132 PRO A C 1
ATOM 1033 O O . PRO A 1 132 ? -38.972 2.628 0.828 1.00 34.41 132 PRO A O 1
ATOM 1036 N N . ASP A 1 133 ? -38.999 2.906 3.072 1.00 29.86 133 ASP A N 1
ATOM 1037 C CA . ASP A 1 133 ? -38.709 1.556 3.532 1.00 29.86 133 ASP A CA 1
ATOM 1038 C C . ASP A 1 133 ? -37.264 1.049 3.397 1.00 29.86 133 ASP A C 1
ATOM 1040 O O . ASP A 1 133 ? -36.700 0.755 2.343 1.00 29.86 133 ASP A O 1
ATOM 1044 N N . SER A 1 134 ? -36.701 0.919 4.591 1.00 39.12 134 SER A N 1
ATOM 1045 C CA . SER A 1 134 ? -35.643 0.023 5.004 1.00 39.12 134 SER A CA 1
ATOM 1046 C C . SER A 1 134 ? -35.729 -1.363 4.368 1.00 39.12 134 SER A C 1
ATOM 1048 O O . SER A 1 134 ? -36.429 -2.239 4.856 1.00 39.12 134 SER A O 1
ATOM 1050 N N . SER A 1 135 ? -34.920 -1.640 3.350 1.00 36.00 135 SER A N 1
ATOM 1051 C CA . SER A 1 135 ? -34.204 -2.918 3.262 1.00 36.00 135 SER A CA 1
ATOM 1052 C C . SER A 1 135 ? -33.343 -3.001 2.007 1.00 36.00 135 SER A C 1
ATOM 1054 O O . SER A 1 135 ? -33.804 -2.829 0.886 1.00 36.00 135 SER A O 1
ATOM 1056 N N . ARG A 1 136 ? -32.088 -3.405 2.236 1.00 35.03 136 ARG A N 1
ATOM 1057 C CA . ARG A 1 136 ? -31.184 -4.048 1.273 1.00 35.03 136 ARG A CA 1
ATOM 1058 C C . ARG A 1 136 ? -30.650 -3.152 0.156 1.00 35.03 136 ARG A C 1
ATOM 1060 O O . ARG A 1 136 ? -31.303 -2.917 -0.851 1.00 35.03 136 ARG A O 1
ATOM 1067 N N . ARG A 1 137 ? -29.352 -2.865 0.255 1.00 30.27 137 ARG A N 1
ATOM 1068 C CA . ARG A 1 137 ? -28.399 -3.077 -0.846 1.00 30.27 137 ARG A CA 1
ATOM 1069 C C . ARG A 1 137 ? -27.038 -3.430 -0.249 1.00 30.27 137 ARG A C 1
ATOM 1071 O O . ARG A 1 137 ? -26.290 -2.576 0.208 1.00 30.27 137 ARG A O 1
ATOM 1078 N N . LEU A 1 138 ? -26.804 -4.741 -0.203 1.00 27.83 138 LEU A N 1
ATOM 1079 C CA . LEU A 1 138 ? -25.515 -5.381 0.019 1.00 27.83 138 LEU A CA 1
ATOM 1080 C C . LEU A 1 138 ? -24.624 -5.152 -1.203 1.00 27.83 138 LEU A C 1
ATOM 1082 O O . LEU A 1 138 ? -25.007 -5.539 -2.303 1.00 27.83 138 LEU A O 1
ATOM 1086 N N . LEU A 1 139 ? -23.423 -4.630 -0.978 1.00 23.03 139 LEU A N 1
ATOM 1087 C CA . LEU A 1 139 ? -22.231 -4.909 -1.776 1.00 23.03 139 LEU A CA 1
ATOM 1088 C C . LEU A 1 139 ? -21.081 -5.052 -0.769 1.00 23.03 139 LEU A C 1
ATOM 1090 O O . LEU A 1 139 ? -20.771 -4.126 -0.027 1.00 23.03 139 LEU A O 1
ATOM 1094 N N . CYS A 1 140 ? -20.543 -6.264 -0.669 1.00 20.86 140 CYS A N 1
ATOM 1095 C CA . CYS A 1 140 ? -19.576 -6.703 0.334 1.00 20.86 140 CYS A CA 1
ATOM 1096 C C . CYS A 1 140 ? -18.201 -6.828 -0.330 1.00 20.86 140 CYS A C 1
ATOM 1098 O O . CYS A 1 140 ? -18.062 -7.749 -1.120 1.00 20.86 140 CYS A O 1
ATOM 1100 N N . TRP A 1 141 ? -17.225 -5.948 -0.039 1.00 29.89 141 TRP A N 1
ATOM 1101 C CA . TRP A 1 141 ? -15.817 -6.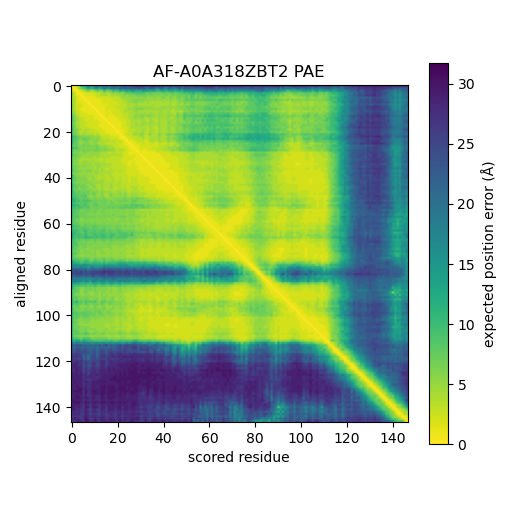094 -0.481 1.00 29.89 141 TRP A CA 1
ATOM 1102 C C . TRP A 1 141 ? -14.838 -5.343 0.445 1.00 29.89 141 TRP A C 1
ATOM 1104 O O . TRP A 1 141 ? -14.774 -4.126 0.399 1.00 29.89 141 TRP A O 1
ATOM 1114 N N . VAL A 1 142 ? -14.106 -6.086 1.285 1.00 26.00 142 VAL A N 1
ATOM 1115 C CA . VAL A 1 142 ? -13.501 -5.714 2.589 1.00 26.00 142 VAL A CA 1
ATOM 1116 C C . VAL A 1 142 ? -12.164 -4.948 2.564 1.00 26.00 142 VAL A C 1
ATOM 1118 O O . VAL A 1 142 ? -11.258 -5.263 1.806 1.00 26.00 142 VAL A O 1
ATOM 1121 N N . ALA A 1 143 ? -12.064 -3.996 3.499 1.00 29.53 143 ALA A N 1
ATOM 1122 C CA . ALA A 1 143 ? -10.920 -3.266 4.044 1.00 29.53 143 ALA A CA 1
ATOM 1123 C C . ALA A 1 143 ? -11.420 -2.295 5.131 1.00 29.53 143 ALA A C 1
ATOM 1125 O O . ALA A 1 143 ? -11.513 -1.089 4.925 1.00 29.53 143 ALA A O 1
ATOM 1126 N N . VAL A 1 144 ? -11.919 -2.853 6.234 1.00 29.44 144 VAL A N 1
ATOM 1127 C CA . VAL A 1 144 ? -12.850 -2.171 7.140 1.00 29.44 144 VAL A CA 1
ATOM 1128 C C . VAL A 1 144 ? -12.217 -0.968 7.826 1.00 29.44 144 VAL A C 1
ATOM 1130 O O . VAL A 1 144 ? -11.521 -1.121 8.815 1.00 29.44 144 VAL A O 1
ATOM 1133 N N . ALA A 1 145 ? -12.541 0.252 7.385 1.00 29.66 145 ALA A N 1
ATOM 1134 C CA . ALA A 1 145 ? -12.573 1.376 8.312 1.00 29.66 145 ALA A CA 1
ATOM 1135 C C . ALA A 1 145 ? -13.784 1.177 9.233 1.00 29.66 145 ALA A C 1
ATOM 1137 O O 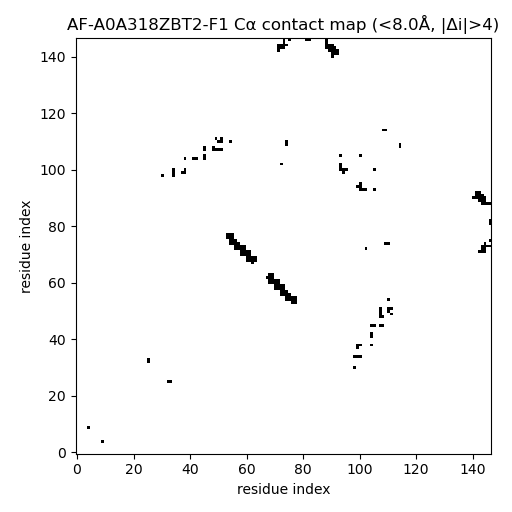. ALA A 1 145 ? -14.792 1.867 9.126 1.00 29.66 145 ALA A O 1
ATOM 1138 N N . ILE A 1 146 ? -13.715 0.180 10.117 1.00 27.78 146 ILE A N 1
ATOM 1139 C CA . ILE A 1 146 ? -14.460 0.305 11.362 1.00 27.78 146 ILE A CA 1
ATOM 1140 C C . ILE A 1 146 ? -13.719 1.401 12.092 1.00 27.78 146 ILE A C 1
ATOM 1142 O O . ILE A 1 146 ? -12.491 1.378 12.194 1.00 27.78 146 ILE A O 1
ATOM 1146 N N . TYR A 1 147 ? -14.477 2.424 12.443 1.00 40.41 147 TYR A N 1
ATOM 1147 C CA . TYR A 1 147 ? -13.991 3.445 13.330 1.00 40.41 147 TYR A CA 1
ATOM 1148 C C . TYR A 1 147 ? -13.612 2.858 14.710 1.00 40.41 147 TYR A C 1
ATOM 1150 O O . TYR A 1 147 ? -13.923 1.689 14.994 1.00 40.41 147 TYR A O 1
#

Secondary structure (DSSP, 8-state):
------HHHHHHHHHHHHHHHHSPPPPTT-HHHHHHHHHHHHHHHHHTSPP-TTEEEEEEEEE-TTS-EEEEEEEEETTPPP--TT----B----STTSS--TTTTHHHHH-GGG-TTTTT---TT-----------------B---

Mean predicted aligned error: 12.2 Å

Organism: NCBI:txid1450539

Foldseek 3Di:
DDDDDDPVCCVVCVVVVVVVVPDDDDDVPPLVCVQVVVLVVLLVVLVPFDAQPQKDKDWDWDQDPVRDIDIAIAIDGPPDPDDDPPDDWDFDDDDDPPRYDDCVSCVRVVNDPPVCPPVPPPDDPPPPDDDDDDDDDDDDDHRDNPD

pLDDT: mean 73.27, std 23.18, range [20.86, 95.75]

InterPro domains:
  IPR029058 Alpha/Beta hydrolase fold [G3DSA:3.40.50.1820] (4-116)
  IPR029058 Alpha/Beta hydrolase fold [SSF53474] (18-107)